Protein AF-A0A392TBB9-F1 (afdb_monomer_lite)

Radius of gyration: 25.71 Å; chains: 1; bounding box: 45×44×64 Å

Structure (mmCIF, N/CA/C/O backbone):
data_AF-A0A392TBB9-F1
#
_entry.id   AF-A0A392TBB9-F1
#
loop_
_atom_site.group_PDB
_atom_site.id
_atom_site.type_symbol
_atom_site.label_atom_id
_atom_site.label_alt_id
_atom_site.label_comp_id
_atom_site.label_asym_id
_atom_site.label_entity_id
_atom_site.label_seq_id
_atom_site.pdbx_PDB_ins_code
_atom_site.Cartn_x
_atom_site.Cartn_y
_atom_site.Cartn_z
_atom_site.occupancy
_atom_site.B_iso_or_equiv
_atom_site.auth_seq_id
_atom_site.auth_comp_id
_atom_site.auth_asym_id
_atom_site.auth_atom_id
_atom_site.pdbx_PDB_model_num
ATOM 1 N N . GLN A 1 1 ? 25.523 10.012 -50.476 1.00 61.84 1 GLN A N 1
ATOM 2 C CA . GLN A 1 1 ? 25.139 8.592 -50.329 1.00 61.84 1 GLN A CA 1
ATOM 3 C C . GLN A 1 1 ? 26.038 7.870 -49.322 1.00 61.84 1 GLN A C 1
ATOM 5 O O . GLN A 1 1 ? 25.509 7.222 -48.433 1.00 61.84 1 GLN A O 1
ATOM 10 N N . GLU A 1 2 ? 27.364 8.052 -49.365 1.00 74.00 2 GLU A N 1
ATOM 11 C CA . GLU A 1 2 ? 28.301 7.428 -48.402 1.00 74.00 2 GLU A CA 1
ATOM 12 C C . GLU A 1 2 ? 28.077 7.795 -46.925 1.00 74.00 2 GLU A C 1
ATOM 14 O O . GLU A 1 2 ? 28.143 6.914 -46.076 1.00 74.00 2 GLU A O 1
ATOM 19 N N . GLN A 1 3 ? 27.737 9.051 -46.603 1.00 76.94 3 GLN A N 1
ATOM 20 C CA . GLN A 1 3 ? 27.428 9.442 -45.214 1.00 76.94 3 GLN A CA 1
ATOM 21 C C . GLN A 1 3 ? 26.212 8.699 -44.639 1.00 76.94 3 GLN A C 1
ATOM 23 O O . GLN A 1 3 ? 26.203 8.355 -43.462 1.00 76.94 3 GLN A O 1
ATOM 28 N N . GLN A 1 4 ? 25.204 8.415 -45.468 1.00 78.12 4 GLN A N 1
ATOM 29 C CA . GLN A 1 4 ? 24.016 7.674 -45.043 1.00 78.12 4 GLN A CA 1
ATOM 30 C C . GLN A 1 4 ? 24.356 6.204 -44.787 1.00 78.12 4 GLN A C 1
ATOM 32 O O . GLN A 1 4 ? 24.010 5.677 -43.736 1.00 78.12 4 GLN A O 1
ATOM 37 N N . ALA A 1 5 ? 25.147 5.590 -45.673 1.00 86.56 5 ALA A N 1
ATOM 38 C CA . ALA A 1 5 ? 25.643 4.232 -45.470 1.00 86.56 5 ALA A CA 1
ATOM 39 C C . ALA A 1 5 ? 26.517 4.120 -44.205 1.00 86.56 5 ALA A C 1
ATOM 41 O O . ALA A 1 5 ? 26.454 3.126 -43.484 1.00 86.56 5 ALA A O 1
ATOM 42 N N . GLN A 1 6 ? 27.316 5.147 -43.896 1.00 85.25 6 GLN A N 1
ATOM 43 C CA . GLN A 1 6 ? 28.105 5.188 -42.665 1.00 85.25 6 GLN A CA 1
ATOM 44 C C . GLN A 1 6 ? 27.219 5.321 -41.416 1.00 85.25 6 GLN A C 1
ATOM 46 O O . GLN A 1 6 ? 27.476 4.646 -40.420 1.00 85.25 6 GLN A O 1
ATOM 51 N N . ALA A 1 7 ? 26.162 6.135 -41.480 1.00 88.19 7 ALA A N 1
ATOM 52 C CA . ALA A 1 7 ? 25.194 6.278 -40.396 1.00 88.19 7 ALA A CA 1
ATOM 53 C C . ALA A 1 7 ? 24.415 4.976 -40.140 1.00 88.19 7 ALA A C 1
ATOM 55 O O . ALA A 1 7 ? 24.225 4.598 -38.985 1.00 88.19 7 ALA A O 1
ATOM 56 N N . GLU A 1 8 ? 24.025 4.254 -41.194 1.00 89.56 8 GLU A N 1
ATOM 57 C CA . GLU A 1 8 ? 23.353 2.954 -41.079 1.00 89.56 8 GLU A CA 1
ATOM 58 C C . GLU A 1 8 ? 24.260 1.893 -40.449 1.00 89.56 8 GLU A C 1
ATOM 60 O O . GLU A 1 8 ? 23.814 1.157 -39.568 1.00 89.56 8 GLU A O 1
ATOM 65 N N . ARG A 1 9 ? 25.550 1.852 -40.821 1.00 91.44 9 ARG A N 1
ATOM 66 C CA . ARG A 1 9 ? 26.520 0.953 -40.172 1.00 91.44 9 ARG A CA 1
ATOM 67 C C . ARG A 1 9 ? 26.672 1.259 -38.688 1.00 91.44 9 ARG A C 1
ATOM 69 O O . ARG A 1 9 ? 26.545 0.351 -37.874 1.00 91.44 9 ARG A O 1
ATOM 76 N N . HIS A 1 10 ? 26.843 2.533 -38.342 1.00 92.62 10 HIS A N 1
ATOM 77 C CA . HIS A 1 10 ? 26.980 2.948 -36.949 1.00 92.62 10 HIS A CA 1
ATOM 78 C C . HIS A 1 10 ? 25.715 2.649 -36.127 1.00 92.62 10 HIS A C 1
ATOM 80 O O . HIS A 1 10 ? 25.795 2.222 -34.976 1.00 92.62 10 HIS A O 1
ATOM 86 N N . HIS A 1 11 ? 24.532 2.821 -36.723 1.00 92.56 11 HIS A N 1
ATOM 87 C CA . HIS A 1 11 ? 23.269 2.442 -36.095 1.00 92.56 11 HIS A CA 1
ATOM 88 C C . HIS A 1 11 ? 23.199 0.933 -35.817 1.00 92.56 11 HIS A C 1
ATOM 90 O O . HIS A 1 11 ? 22.802 0.523 -34.725 1.00 92.56 11 HIS A O 1
ATOM 96 N N . TRP A 1 12 ? 23.621 0.106 -36.777 1.00 93.12 12 TRP A N 1
ATOM 97 C CA . TRP A 1 12 ? 23.641 -1.348 -36.619 1.00 93.12 12 TRP A CA 1
ATOM 98 C C . TRP A 1 12 ? 24.638 -1.821 -35.569 1.00 93.12 12 TRP A C 1
ATOM 100 O O . TRP A 1 12 ? 24.306 -2.689 -34.761 1.00 93.12 12 TRP A O 1
ATOM 110 N N . GLU A 1 13 ? 25.813 -1.198 -35.510 1.00 93.00 13 GLU A N 1
ATOM 111 C CA . GLU A 1 13 ? 26.794 -1.450 -34.454 1.00 93.00 13 GLU A CA 1
ATOM 112 C C . GLU A 1 13 ? 26.230 -1.091 -33.073 1.00 93.00 13 GLU A C 1
ATOM 114 O O . GLU A 1 13 ? 26.312 -1.891 -32.140 1.00 93.00 13 GLU A O 1
ATOM 119 N N . MET A 1 14 ? 25.563 0.060 -32.943 1.00 90.06 14 MET A N 1
ATOM 120 C CA . MET A 1 14 ? 24.944 0.478 -31.681 1.00 90.06 14 MET A CA 1
ATOM 121 C C . MET A 1 14 ? 23.826 -0.480 -31.233 1.00 90.06 14 MET A C 1
ATOM 123 O O . MET A 1 14 ? 23.755 -0.844 -30.057 1.00 90.06 14 MET A O 1
ATOM 127 N N . MET A 1 15 ? 22.991 -0.953 -32.165 1.00 90.06 15 MET A N 1
ATOM 128 C CA . MET A 1 15 ? 21.967 -1.977 -31.906 1.00 90.06 15 MET A CA 1
ATOM 129 C C . MET A 1 15 ? 22.582 -3.307 -31.443 1.00 90.06 15 MET A C 1
ATOM 131 O O . MET A 1 15 ? 22.043 -3.959 -30.544 1.00 90.06 15 MET A O 1
ATOM 135 N N . GLN A 1 16 ? 23.722 -3.704 -32.015 1.00 91.44 16 GLN A N 1
ATOM 136 C CA . GLN A 1 16 ? 24.448 -4.909 -31.611 1.00 91.44 16 GLN A CA 1
ATOM 137 C C . GLN A 1 16 ? 25.007 -4.800 -30.191 1.00 91.44 16 GLN A C 1
ATOM 139 O O . GLN A 1 16 ? 24.825 -5.719 -29.391 1.00 91.44 16 GLN A O 1
ATOM 144 N N . 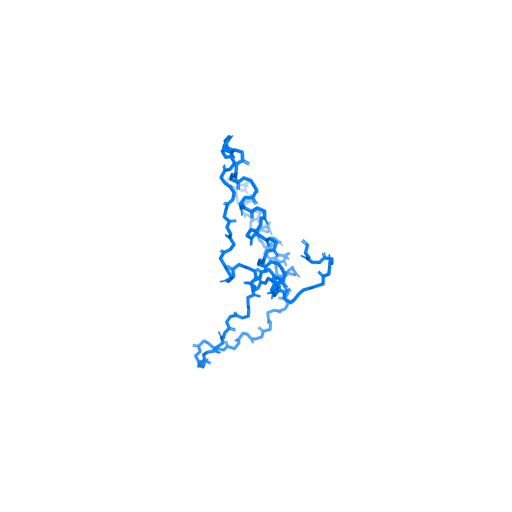VAL A 1 17 ? 25.640 -3.672 -29.858 1.00 89.00 17 VAL A N 1
ATOM 145 C CA . VAL A 1 17 ? 26.197 -3.425 -28.519 1.00 89.00 17 VAL A CA 1
ATOM 146 C C . VAL A 1 17 ? 25.092 -3.446 -27.462 1.00 89.00 17 VAL A C 1
ATOM 148 O O . VAL A 1 17 ? 25.236 -4.113 -26.436 1.00 89.00 17 VAL A O 1
ATOM 151 N N . LEU A 1 18 ? 23.950 -2.807 -27.742 1.00 85.94 18 LEU A N 1
ATOM 152 C CA . LEU A 1 18 ? 22.794 -2.819 -26.844 1.00 85.94 18 LEU A CA 1
ATOM 153 C C . LEU A 1 18 ? 22.236 -4.239 -26.640 1.00 85.94 18 LEU A C 1
ATOM 155 O O . LEU A 1 18 ? 21.877 -4.619 -25.524 1.00 85.94 18 LEU A O 1
ATOM 159 N N . GLN A 1 19 ? 22.197 -5.053 -27.699 1.00 83.44 19 GLN A N 1
ATOM 160 C CA . GLN A 1 19 ? 21.780 -6.454 -27.604 1.00 83.44 19 GLN A CA 1
ATOM 161 C C . GLN A 1 19 ? 22.767 -7.291 -26.775 1.00 83.44 19 GLN A C 1
ATOM 163 O O . GLN A 1 19 ? 22.343 -8.140 -25.988 1.00 83.44 19 GLN A O 1
ATOM 168 N N . GLN A 1 20 ? 24.072 -7.052 -26.928 1.00 83.56 20 GLN A N 1
ATOM 169 C CA . GLN A 1 20 ? 25.116 -7.756 -26.187 1.00 83.56 20 GLN A CA 1
ATOM 170 C C . GLN A 1 20 ? 25.058 -7.426 -24.690 1.00 83.56 20 GLN A C 1
ATOM 172 O O . GLN A 1 20 ? 25.133 -8.338 -23.867 1.00 83.56 20 GLN A O 1
ATOM 177 N N . GLN A 1 21 ? 24.845 -6.151 -24.345 1.00 79.31 21 GLN A N 1
ATOM 178 C CA . GLN A 1 21 ? 24.673 -5.699 -22.963 1.00 79.31 21 GLN A CA 1
ATOM 179 C C . GLN A 1 21 ? 23.421 -6.315 -22.328 1.00 79.31 21 GLN A C 1
ATOM 181 O O . GLN A 1 21 ? 23.516 -6.937 -21.273 1.00 79.31 21 GLN A O 1
ATOM 186 N N . LYS A 1 22 ? 22.282 -6.298 -23.035 1.00 71.44 22 LYS A N 1
ATOM 187 C CA . LYS A 1 22 ? 21.053 -6.961 -22.572 1.00 71.44 22 LYS A CA 1
ATOM 188 C C . LYS A 1 22 ? 21.231 -8.475 -22.393 1.00 71.44 22 LYS A C 1
ATOM 190 O O . LYS A 1 22 ? 20.628 -9.044 -21.494 1.00 71.44 22 LYS A O 1
ATOM 195 N N . ARG A 1 23 ? 22.055 -9.141 -23.212 1.00 66.06 23 ARG A N 1
ATOM 196 C CA . ARG A 1 23 ? 22.372 -10.572 -23.042 1.00 66.06 23 ARG A CA 1
ATOM 197 C C . ARG A 1 23 ? 23.241 -10.835 -21.809 1.00 66.06 23 ARG A C 1
ATOM 199 O O . ARG A 1 23 ? 23.067 -11.871 -21.184 1.00 66.06 23 ARG A O 1
ATOM 206 N N . ALA A 1 24 ? 24.161 -9.930 -21.478 1.00 66.44 24 ALA A N 1
ATOM 207 C CA . ALA A 1 24 ? 25.002 -10.047 -20.288 1.00 66.44 24 ALA A CA 1
ATOM 208 C C . ALA A 1 24 ? 24.231 -9.742 -18.989 1.00 66.44 24 ALA A C 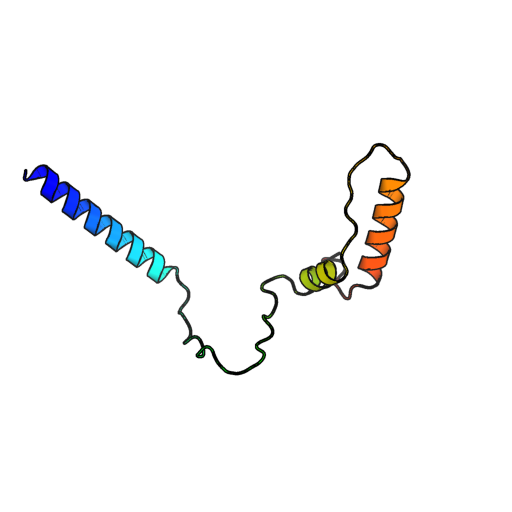1
ATOM 210 O O . ALA A 1 24 ? 24.508 -10.354 -17.964 1.00 66.44 24 ALA A O 1
ATOM 211 N N . GLU A 1 25 ? 23.246 -8.837 -19.041 1.00 56.56 25 GLU A N 1
ATOM 212 C CA . GLU A 1 25 ? 22.333 -8.540 -17.925 1.00 56.56 25 GLU A CA 1
ATOM 213 C C . GLU A 1 25 ? 21.160 -9.523 -17.807 1.00 56.56 25 GLU A C 1
ATOM 215 O O . GLU A 1 25 ? 20.470 -9.544 -16.787 1.00 56.56 25 GLU A O 1
ATOM 220 N N . GLN A 1 26 ? 20.910 -10.354 -18.824 1.00 54.47 26 GLN A N 1
ATOM 221 C CA . GLN A 1 26 ? 19.969 -11.455 -18.682 1.00 54.47 26 GLN A CA 1
ATOM 222 C C . GLN A 1 26 ? 20.600 -12.520 -17.777 1.00 54.47 26 GLN A C 1
ATOM 224 O O . GLN A 1 26 ? 21.640 -13.077 -18.139 1.00 54.47 26 GLN A O 1
ATOM 229 N N . PRO A 1 27 ? 19.995 -12.837 -16.613 1.00 62.34 27 PRO A N 1
ATOM 230 C CA . PRO A 1 27 ? 20.451 -13.969 -15.821 1.00 62.34 27 PRO A CA 1
ATOM 231 C C . PRO A 1 27 ? 20.428 -15.213 -16.716 1.00 62.34 27 PRO A C 1
ATOM 233 O O . PRO A 1 27 ? 19.570 -15.287 -17.606 1.00 62.34 27 PRO A O 1
ATOM 236 N N . PRO A 1 28 ? 21.353 -16.173 -16.525 1.00 63.22 28 PRO A N 1
ATOM 237 C CA . PRO A 1 28 ? 21.396 -17.378 -17.338 1.00 63.22 28 PRO A CA 1
ATOM 238 C C . PRO A 1 28 ? 19.989 -17.965 -17.391 1.00 63.22 28 PRO A C 1
ATOM 240 O O . PRO A 1 28 ? 19.420 -18.323 -16.357 1.00 63.22 28 PRO A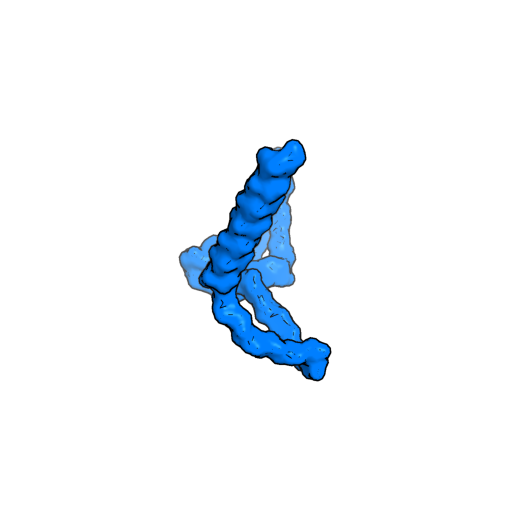 O 1
ATOM 243 N N . ILE A 1 29 ? 19.405 -17.984 -18.593 1.00 56.59 29 ILE A N 1
ATOM 244 C CA . ILE A 1 29 ? 18.127 -18.637 -18.835 1.00 56.59 29 ILE A CA 1
ATOM 245 C C . ILE A 1 29 ? 18.401 -20.109 -18.557 1.00 56.59 29 ILE A C 1
ATOM 247 O O . ILE A 1 29 ? 18.947 -20.827 -19.394 1.00 56.59 29 ILE A O 1
ATOM 251 N N . GLN A 1 30 ? 18.090 -20.539 -17.335 1.00 63.56 30 GLN A N 1
ATOM 252 C CA . GLN A 1 30 ? 17.969 -21.950 -17.023 1.00 63.56 30 GLN A CA 1
ATOM 253 C C . GLN A 1 30 ? 17.012 -22.546 -18.060 1.00 63.56 30 GLN A C 1
ATOM 255 O O . GLN A 1 30 ? 16.042 -21.867 -18.412 1.00 63.56 30 GLN A O 1
ATOM 260 N N . PRO A 1 31 ? 17.269 -23.756 -18.589 1.00 51.84 31 PRO A N 1
ATOM 261 C CA . PRO A 1 31 ? 16.383 -24.378 -19.561 1.00 51.84 31 PRO A CA 1
ATOM 262 C C . PRO A 1 31 ? 14.967 -24.382 -18.989 1.00 51.84 31 PRO A C 1
ATOM 264 O O . PRO A 1 31 ? 14.674 -25.090 -18.028 1.00 51.84 31 PRO A O 1
ATOM 267 N N . GLN A 1 32 ? 14.117 -23.516 -19.537 1.00 53.16 32 GLN A N 1
ATOM 268 C CA . GLN A 1 32 ? 12.740 -23.389 -19.103 1.00 53.16 32 GLN A CA 1
ATOM 269 C C . GLN A 1 32 ? 12.063 -24.728 -19.428 1.00 53.16 32 GLN A C 1
ATOM 271 O O . GLN A 1 32 ? 12.085 -25.131 -20.597 1.00 53.16 32 GLN A O 1
ATOM 276 N N . PRO A 1 33 ? 11.515 -25.455 -18.438 1.00 47.31 33 PRO A N 1
ATOM 277 C CA . PRO A 1 33 ? 10.828 -26.701 -18.719 1.00 47.31 33 PRO A CA 1
ATOM 278 C C . PRO A 1 33 ? 9.666 -26.431 -19.679 1.00 47.31 33 PRO A C 1
ATOM 280 O O . PRO A 1 33 ? 8.976 -25.413 -19.586 1.00 47.31 33 PRO A O 1
ATOM 283 N N . GLN A 1 34 ? 9.517 -27.327 -20.653 1.00 48.25 34 GLN A N 1
ATOM 284 C CA . GLN A 1 34 ? 8.545 -27.238 -21.738 1.00 48.25 34 GLN A CA 1
ATOM 285 C C . GLN A 1 34 ? 7.118 -26.982 -21.218 1.00 48.25 34 GLN A C 1
ATOM 287 O O . GLN A 1 34 ? 6.740 -27.502 -20.165 1.00 48.25 34 GLN A O 1
ATOM 292 N N . PRO A 1 35 ? 6.288 -26.233 -21.964 1.00 56.81 35 PRO A N 1
ATOM 293 C CA . PRO A 1 35 ? 4.939 -25.905 -21.541 1.00 56.81 35 PRO A CA 1
ATOM 294 C C . PRO A 1 35 ? 4.020 -27.090 -21.830 1.00 56.81 35 PRO A C 1
ATOM 296 O O . PRO A 1 35 ? 3.370 -27.087 -22.864 1.00 56.81 35 PRO A O 1
ATOM 299 N N . ASN A 1 36 ? 4.013 -28.118 -20.975 1.00 57.88 36 ASN A N 1
ATOM 300 C CA . ASN A 1 36 ? 2.869 -29.019 -20.769 1.00 57.88 36 ASN A CA 1
ATOM 301 C C . ASN A 1 36 ? 3.222 -30.147 -19.783 1.00 57.88 36 ASN A C 1
ATOM 303 O O . ASN A 1 36 ? 3.474 -31.253 -20.241 1.00 57.88 36 ASN A O 1
ATOM 307 N N . GLN A 1 37 ? 3.214 -29.901 -18.468 1.00 43.94 37 GLN A N 1
ATOM 308 C CA . GLN A 1 37 ? 2.777 -30.882 -17.456 1.00 43.94 37 GLN A CA 1
ATOM 309 C C . GLN A 1 37 ? 2.167 -30.115 -16.272 1.00 43.94 37 GLN A C 1
ATOM 311 O O . GLN A 1 37 ? 2.631 -29.034 -15.916 1.00 43.94 37 GLN A O 1
ATOM 316 N N . GLY A 1 38 ? 1.043 -30.624 -15.768 1.00 41.91 38 GLY A N 1
ATOM 317 C CA . GLY A 1 38 ? 0.026 -29.881 -15.028 1.00 41.91 38 GLY A CA 1
ATOM 318 C C . GLY A 1 38 ? 0.486 -29.186 -13.746 1.00 41.91 38 GLY A C 1
ATOM 319 O O . GLY A 1 38 ? 1.370 -29.652 -13.037 1.00 41.91 38 GLY A O 1
ATOM 320 N N . ALA A 1 39 ? -0.203 -28.084 -13.443 1.00 44.66 39 ALA A N 1
ATOM 321 C CA . ALA A 1 39 ? -0.219 -27.428 -12.140 1.00 44.66 39 ALA A CA 1
ATOM 322 C C . ALA A 1 39 ? 1.156 -27.014 -11.580 1.00 44.66 39 ALA A C 1
ATOM 324 O O . ALA A 1 39 ? 1.447 -27.239 -10.408 1.00 44.66 39 ALA A O 1
ATOM 325 N N . GLN A 1 40 ? 1.978 -26.302 -12.360 1.00 44.31 40 GLN A N 1
ATOM 326 C CA . GLN A 1 40 ? 2.856 -25.325 -11.712 1.00 44.31 40 GLN A CA 1
ATOM 327 C C . GLN A 1 40 ? 1.970 -24.198 -11.189 1.00 44.31 40 GLN A C 1
ATOM 329 O O . GLN A 1 40 ? 1.639 -23.258 -11.913 1.00 44.31 40 GLN A O 1
ATOM 334 N N . SER A 1 41 ? 1.556 -24.326 -9.926 1.00 50.25 41 SER A N 1
ATOM 335 C CA . SER A 1 41 ? 1.146 -23.177 -9.129 1.00 50.25 41 SER A CA 1
ATOM 336 C C . SER A 1 41 ? 2.234 -22.132 -9.317 1.00 50.25 41 SER A C 1
ATOM 338 O O . SER A 1 41 ? 3.389 -22.363 -8.957 1.00 50.25 41 SER A O 1
ATOM 340 N N . GLN A 1 42 ? 1.877 -21.040 -9.985 1.00 51.78 42 GLN A N 1
ATOM 341 C CA . GLN A 1 42 ? 2.719 -19.867 -10.112 1.00 51.78 42 GLN A CA 1
ATOM 342 C C . GLN A 1 42 ? 3.049 -19.459 -8.680 1.00 51.78 42 GLN A C 1
ATOM 344 O O . GLN A 1 42 ? 2.192 -18.901 -8.001 1.00 51.78 42 GLN A O 1
ATOM 349 N N . VAL A 1 43 ? 4.233 -19.820 -8.176 1.00 50.53 43 VAL A N 1
ATOM 350 C CA . VAL A 1 43 ? 4.710 -19.285 -6.900 1.00 50.53 43 VAL A CA 1
ATOM 351 C C . VAL A 1 43 ? 4.620 -17.771 -7.057 1.00 50.53 43 VAL A C 1
ATOM 353 O O . VAL A 1 43 ? 5.227 -17.252 -8.003 1.00 50.53 43 VAL A O 1
ATOM 356 N N . PRO A 1 44 ? 3.803 -17.076 -6.245 1.00 55.53 44 PRO A N 1
ATOM 357 C CA . PRO A 1 44 ? 3.627 -15.645 -6.391 1.00 55.53 44 PRO A CA 1
ATOM 358 C C . PRO A 1 44 ? 5.008 -14.999 -6.367 1.00 55.53 44 PRO A C 1
ATOM 360 O O . PRO A 1 44 ? 5.772 -15.164 -5.418 1.00 55.53 44 PRO A O 1
ATOM 363 N N . ARG A 1 45 ? 5.380 -14.335 -7.462 1.00 63.88 45 ARG A N 1
ATOM 364 C CA . ARG A 1 45 ? 6.653 -13.624 -7.559 1.00 63.88 45 ARG A CA 1
ATOM 365 C C . ARG A 1 45 ? 6.503 -12.351 -6.720 1.00 63.88 45 ARG A C 1
ATOM 367 O O . ARG A 1 45 ? 6.131 -11.311 -7.248 1.00 63.88 45 ARG A O 1
ATOM 374 N N . GLY A 1 46 ? 6.699 -12.468 -5.409 1.00 70.00 46 GLY A N 1
ATOM 375 C CA . GLY A 1 46 ? 6.446 -11.422 -4.417 1.00 70.00 46 GLY A CA 1
ATOM 376 C C . GLY A 1 46 ? 6.773 -11.899 -3.001 1.00 70.00 46 GLY A C 1
ATOM 377 O O . GLY A 1 46 ? 7.099 -13.068 -2.802 1.00 70.00 46 GLY A O 1
ATOM 378 N N . ASN A 1 47 ? 6.722 -10.994 -2.019 1.00 83.44 47 ASN A N 1
ATOM 379 C CA . ASN A 1 47 ? 6.839 -11.381 -0.612 1.00 83.44 47 ASN A CA 1
ATOM 380 C C . ASN A 1 47 ? 5.661 -12.326 -0.269 1.00 83.44 47 ASN A C 1
ATOM 382 O O . ASN A 1 47 ? 4.515 -11.910 -0.457 1.00 83.44 47 ASN A O 1
ATOM 386 N N . PRO A 1 48 ? 5.906 -13.566 0.207 1.00 86.25 48 PRO A N 1
ATOM 387 C CA . PRO A 1 48 ? 4.840 -14.524 0.506 1.00 86.25 48 PRO A CA 1
ATOM 388 C C . PRO A 1 48 ? 3.822 -13.981 1.518 1.00 86.25 48 PRO A C 1
ATOM 390 O O . PRO A 1 48 ? 2.628 -14.202 1.337 1.00 86.25 48 PRO A O 1
ATOM 393 N N . VAL A 1 49 ? 4.272 -13.198 2.504 1.00 87.75 49 VAL A N 1
ATOM 394 C CA . VAL A 1 49 ? 3.416 -12.534 3.497 1.00 87.75 49 VAL A CA 1
ATOM 395 C C . VAL A 1 49 ? 2.494 -11.520 2.824 1.00 87.75 49 VAL A C 1
ATOM 397 O O . VAL A 1 49 ? 1.292 -11.514 3.064 1.00 87.75 49 VAL A O 1
ATOM 400 N N . PHE A 1 50 ? 3.031 -10.700 1.918 1.00 86.38 50 PHE A N 1
ATOM 401 C CA . PHE A 1 50 ? 2.235 -9.712 1.185 1.00 86.38 50 PHE A CA 1
ATOM 402 C C . PHE A 1 50 ? 1.215 -10.376 0.252 1.00 86.38 50 PHE A C 1
ATOM 404 O O . PHE A 1 50 ? 0.089 -9.905 0.114 1.00 86.38 50 PHE A O 1
ATOM 411 N N . CYS A 1 51 ? 1.588 -11.486 -0.386 1.00 89.50 51 CYS A N 1
ATOM 412 C CA . CYS A 1 51 ? 0.663 -12.237 -1.225 1.00 89.50 51 CYS A CA 1
ATOM 413 C C . CYS A 1 51 ? -0.492 -12.833 -0.414 1.00 89.50 51 CYS A C 1
ATOM 415 O O . CYS A 1 51 ? -1.626 -12.802 -0.892 1.00 89.50 51 CYS A O 1
ATOM 417 N N . GLU A 1 52 ? -0.223 -13.342 0.790 1.00 90.62 52 GLU A N 1
ATOM 418 C CA . GLU A 1 52 ? -1.269 -13.841 1.684 1.00 90.62 52 GLU A CA 1
ATOM 419 C C . GLU A 1 52 ? -2.150 -12.701 2.207 1.00 90.62 52 GLU A C 1
ATOM 421 O O . GLU A 1 52 ? -3.369 -12.778 2.089 1.00 90.62 52 GLU A O 1
ATOM 426 N N . PHE A 1 53 ? -1.553 -11.581 2.621 1.00 90.94 53 PHE A N 1
ATOM 427 C CA . PHE A 1 53 ? -2.288 -10.367 2.979 1.00 90.94 53 PHE A CA 1
ATOM 428 C C . PHE A 1 53 ? -3.245 -9.922 1.860 1.00 90.94 53 PHE A C 1
ATOM 430 O O . PHE A 1 53 ? -4.430 -9.711 2.101 1.00 90.94 53 PHE A O 1
ATOM 437 N N . CYS A 1 54 ? -2.783 -9.859 0.604 1.00 90.12 54 CYS A N 1
ATOM 438 C CA . CYS A 1 54 ? -3.650 -9.526 -0.529 1.00 90.12 54 CYS A CA 1
ATOM 439 C C . CYS A 1 54 ? -4.742 -10.576 -0.789 1.00 90.12 54 CYS A C 1
ATOM 441 O O . CYS A 1 54 ? -5.830 -10.210 -1.232 1.00 90.12 54 CYS A O 1
ATOM 443 N N . ARG A 1 55 ? -4.488 -11.866 -0.520 1.00 91.25 55 ARG A N 1
ATOM 444 C CA . ARG A 1 55 ? -5.505 -12.932 -0.634 1.00 91.25 55 ARG A CA 1
ATOM 445 C C . ARG A 1 55 ? -6.624 -12.769 0.389 1.00 91.25 55 ARG A C 1
ATOM 447 O O . ARG A 1 55 ? -7.755 -13.148 0.089 1.00 91.25 55 ARG A O 1
ATOM 454 N N . MET A 1 56 ? -6.339 -12.163 1.538 1.00 91.69 56 MET A N 1
ATOM 455 C CA . MET A 1 56 ? -7.348 -11.829 2.542 1.00 91.69 56 MET A CA 1
ATOM 456 C C . MET A 1 56 ? -8.225 -10.622 2.142 1.00 91.69 56 MET A C 1
ATOM 458 O O . MET A 1 56 ? -9.170 -10.311 2.856 1.00 91.69 56 MET A O 1
ATOM 462 N N . ASN A 1 57 ? -7.982 -9.991 0.980 1.00 92.56 57 ASN A N 1
ATOM 463 C CA . ASN A 1 57 ? -8.730 -8.838 0.453 1.00 92.56 57 ASN A CA 1
ATOM 464 C C . ASN A 1 57 ? -8.820 -7.675 1.459 1.00 92.56 57 ASN A C 1
ATOM 466 O O . ASN A 1 57 ? -9.901 -7.396 1.984 1.00 92.56 57 ASN A O 1
ATOM 470 N N . PRO A 1 58 ? -7.700 -6.986 1.732 1.00 93.38 58 PRO A N 1
ATOM 471 C CA . PRO A 1 58 ? -7.661 -5.943 2.745 1.00 93.38 58 PRO A CA 1
ATOM 472 C C . PRO A 1 58 ? -8.595 -4.780 2.401 1.00 93.38 58 PRO A C 1
ATOM 474 O O . PRO A 1 58 ? -8.769 -4.458 1.218 1.00 93.38 58 PRO A O 1
ATOM 477 N N . PRO A 1 59 ? -9.195 -4.126 3.412 1.00 94.31 59 PRO A N 1
ATOM 478 C CA . 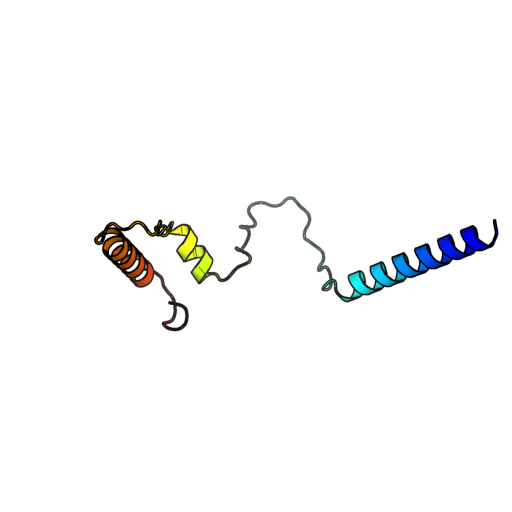PRO A 1 59 ? -10.064 -2.986 3.184 1.00 94.31 59 PRO A CA 1
ATOM 479 C C . PRO A 1 59 ? -9.277 -1.828 2.560 1.00 94.31 59 PRO A C 1
ATOM 481 O O . PRO A 1 59 ? -8.131 -1.546 2.918 1.00 94.31 59 PRO A O 1
ATOM 484 N N . THR 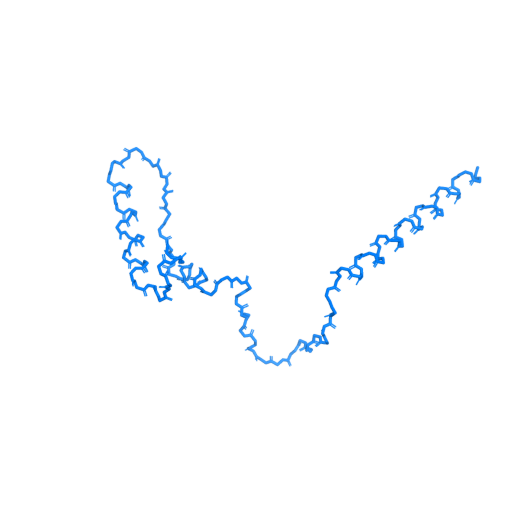A 1 60 ? -9.914 -1.110 1.642 1.00 93.06 60 THR A N 1
ATOM 485 C CA . THR A 1 60 ? -9.389 0.148 1.104 1.00 93.06 60 THR A CA 1
ATOM 486 C C . THR A 1 60 ? -9.789 1.306 2.008 1.00 93.06 60 THR A C 1
ATOM 488 O O . THR A 1 60 ? -10.908 1.330 2.514 1.00 93.06 60 THR A O 1
ATOM 491 N N . PHE A 1 61 ? -8.894 2.274 2.181 1.00 93.50 61 PHE A N 1
ATOM 492 C CA . PHE A 1 61 ? -9.217 3.549 2.813 1.00 93.50 61 PHE A CA 1
ATOM 493 C C . PHE A 1 61 ? -9.520 4.566 1.715 1.00 93.50 61 PHE A C 1
ATOM 495 O O . PHE A 1 61 ? -8.649 4.834 0.884 1.00 93.50 61 PHE A O 1
ATOM 502 N N . GLU A 1 62 ? -10.743 5.094 1.671 1.00 91.81 62 GLU A N 1
ATOM 503 C CA . GLU A 1 62 ? -11.128 6.079 0.655 1.00 91.81 62 GLU A CA 1
ATOM 504 C C . GLU A 1 62 ? -10.743 7.501 1.076 1.00 91.81 62 GLU A C 1
ATOM 506 O O . GLU A 1 62 ? -10.563 8.370 0.220 1.00 91.81 62 GLU A O 1
ATOM 511 N N . GLY A 1 63 ? -10.549 7.723 2.380 1.00 90.12 63 GLY A N 1
ATOM 512 C CA . GLY A 1 63 ? -10.053 8.984 2.917 1.00 90.12 63 GLY A CA 1
ATOM 513 C C . GLY A 1 63 ? -11.119 10.070 2.954 1.00 90.12 63 GLY A C 1
ATOM 514 O O . GLY A 1 63 ? -10.805 11.241 2.721 1.00 90.12 63 GLY A O 1
ATOM 515 N N . GLN A 1 64 ? -12.375 9.701 3.219 1.00 87.94 64 GLN A N 1
ATOM 516 C CA . GLN A 1 64 ? -13.447 10.675 3.373 1.00 87.94 64 GLN A CA 1
ATOM 517 C C . GLN A 1 64 ? -13.346 11.389 4.725 1.00 87.94 64 GLN A C 1
ATOM 519 O O . GLN A 1 64 ? -12.593 11.025 5.626 1.00 87.94 64 GLN A O 1
ATOM 524 N N . TYR A 1 65 ? -14.129 12.458 4.864 1.00 85.12 65 TYR A N 1
ATOM 525 C CA . TYR A 1 65 ? -14.184 13.256 6.091 1.00 85.12 65 TYR A CA 1
ATOM 526 C C . TYR A 1 65 ? -14.989 12.582 7.220 1.00 85.12 65 TYR A C 1
ATOM 528 O O . TYR A 1 65 ? -15.078 13.127 8.319 1.00 85.12 65 TYR A O 1
ATOM 536 N N . GLU A 1 66 ? -15.590 11.415 6.965 1.00 85.50 66 GLU A N 1
ATOM 537 C CA . GLU A 1 66 ? -16.329 10.651 7.972 1.00 85.50 66 GLU A CA 1
ATOM 538 C C . GLU A 1 66 ? -15.366 10.197 9.084 1.00 85.50 66 GLU A C 1
ATOM 540 O O . GLU A 1 66 ? -14.460 9.397 8.841 1.00 85.50 66 GLU A O 1
ATOM 545 N N . PRO A 1 67 ? -15.540 10.672 10.327 1.00 79.38 67 PRO A N 1
ATOM 546 C CA . PRO A 1 67 ? -14.584 10.412 11.401 1.00 79.38 67 PRO A CA 1
ATOM 547 C C . PRO A 1 67 ? -14.517 8.930 11.803 1.00 79.38 67 PRO A C 1
ATOM 549 O O . PRO A 1 67 ? -13.522 8.492 12.384 1.00 79.38 67 PRO A O 1
ATOM 552 N N . THR A 1 68 ? -15.559 8.148 11.507 1.00 89.88 68 THR A N 1
ATOM 553 C CA . THR A 1 68 ? -15.598 6.712 11.807 1.00 89.88 68 THR A CA 1
ATOM 554 C C . THR A 1 68 ? -14.885 5.868 10.759 1.00 89.88 68 THR A C 1
ATOM 556 O O . THR A 1 68 ? -14.332 4.840 11.131 1.00 89.88 68 THR A O 1
ATOM 559 N N . GLU A 1 69 ? -14.790 6.320 9.502 1.00 92.38 69 GLU A N 1
ATOM 560 C CA . GLU A 1 69 ? -14.201 5.538 8.404 1.00 92.38 69 GLU A CA 1
ATOM 561 C C . GLU A 1 69 ? -12.759 5.134 8.719 1.00 92.38 69 GLU A C 1
ATOM 563 O O . GLU A 1 69 ? -12.399 3.963 8.617 1.00 92.38 69 GLU A O 1
ATOM 568 N N . ALA A 1 70 ? -11.941 6.093 9.161 1.00 92.25 70 ALA A N 1
ATOM 569 C CA . ALA A 1 70 ? -10.549 5.828 9.508 1.00 92.25 70 ALA A CA 1
ATOM 570 C C . ALA A 1 70 ? -10.434 4.833 10.671 1.00 92.25 70 ALA A C 1
ATOM 572 O O . ALA A 1 70 ? -9.575 3.956 10.650 1.00 92.25 70 ALA A O 1
ATOM 573 N N . SER A 1 71 ? -11.321 4.943 11.664 1.00 92.75 71 SER A N 1
ATOM 574 C CA . SER A 1 71 ? -11.338 4.029 12.810 1.00 92.75 71 SER A CA 1
ATOM 575 C C . SER A 1 71 ? -11.732 2.618 12.372 1.00 92.75 71 SER A C 1
ATOM 577 O O . SER A 1 71 ? -11.045 1.658 12.697 1.00 92.75 71 SER A O 1
ATOM 579 N N . GLU A 1 72 ? -12.802 2.484 11.589 1.00 94.31 72 GLU A N 1
ATOM 580 C CA . GLU A 1 72 ? -13.279 1.201 11.067 1.00 94.31 72 GLU A CA 1
ATOM 581 C C . GLU A 1 72 ? -12.253 0.534 10.146 1.00 94.31 72 GLU A C 1
ATOM 583 O O . GLU A 1 72 ? -12.038 -0.675 10.237 1.00 94.31 72 GLU A O 1
ATOM 588 N N . TRP A 1 73 ? -11.590 1.313 9.289 1.00 95.06 73 TRP A N 1
ATOM 589 C CA . TRP A 1 73 ? -10.518 0.821 8.430 1.00 95.06 73 TRP A CA 1
ATOM 590 C C . TRP A 1 73 ? -9.326 0.312 9.247 1.00 95.06 73 TRP A C 1
ATOM 592 O O . TRP A 1 73 ? -8.850 -0.793 8.988 1.00 95.06 73 TRP A O 1
ATOM 602 N N . LEU A 1 74 ? -8.888 1.069 10.263 1.00 93.81 74 LEU A N 1
ATOM 603 C CA . LEU A 1 74 ? -7.804 0.659 11.160 1.00 93.81 74 LEU A CA 1
ATOM 604 C C . LEU A 1 74 ? -8.146 -0.628 11.912 1.00 93.81 74 LEU A C 1
ATOM 606 O O . LEU A 1 74 ? -7.343 -1.552 11.890 1.00 93.81 74 LEU A O 1
ATOM 610 N N . PHE A 1 75 ? -9.343 -0.723 12.502 1.00 94.81 75 PHE A N 1
ATOM 611 C CA . PHE A 1 75 ? -9.764 -1.929 13.220 1.00 94.81 75 PHE A CA 1
ATOM 612 C C . PHE A 1 75 ? -9.769 -3.164 12.319 1.00 94.81 75 PHE A C 1
ATOM 614 O O . PHE A 1 75 ? -9.311 -4.223 12.732 1.00 94.81 75 PHE A O 1
ATOM 621 N N . ARG A 1 76 ? -10.251 -3.040 11.076 1.00 94.19 76 ARG A N 1
ATOM 622 C CA . ARG A 1 76 ? -10.240 -4.167 10.134 1.00 94.19 76 ARG A CA 1
ATOM 623 C C . ARG A 1 76 ? -8.840 -4.527 9.649 1.00 94.19 76 ARG A C 1
ATOM 625 O O . ARG A 1 76 ? -8.573 -5.700 9.426 1.00 94.19 76 ARG A O 1
ATOM 632 N N . MET A 1 77 ? -7.957 -3.547 9.466 1.00 94.19 77 MET A N 1
ATOM 633 C CA . MET A 1 77 ? -6.560 -3.819 9.123 1.00 94.19 77 MET A CA 1
ATOM 634 C C . MET A 1 77 ? -5.816 -4.505 10.273 1.00 94.19 77 MET A C 1
ATOM 636 O O . MET A 1 77 ? -5.050 -5.430 10.020 1.00 94.19 77 MET A O 1
ATOM 640 N N . GLU A 1 78 ? -6.042 -4.073 11.515 1.00 93.38 78 GLU A N 1
ATOM 641 C CA . GLU A 1 78 ? -5.425 -4.658 12.710 1.00 93.38 78 GLU A CA 1
ATOM 642 C C . GLU A 1 78 ? -5.859 -6.116 12.899 1.00 93.38 78 GLU A C 1
ATOM 644 O O . GLU A 1 78 ? -4.995 -6.986 12.955 1.00 93.38 78 GLU A O 1
ATOM 649 N N . ASP A 1 79 ? -7.166 -6.385 12.846 1.00 93.88 79 ASP A N 1
ATOM 650 C CA . ASP A 1 79 ? -7.755 -7.732 12.924 1.00 93.88 79 ASP A CA 1
ATOM 651 C C . ASP A 1 79 ? -7.150 -8.688 11.877 1.00 93.88 79 ASP A C 1
ATOM 653 O O . ASP A 1 79 ? -6.663 -9.772 12.194 1.00 93.88 79 ASP A O 1
ATOM 657 N N . MET A 1 80 ? -7.049 -8.240 10.621 1.00 92.25 80 MET A N 1
ATOM 658 C CA . MET A 1 80 ? -6.433 -9.037 9.557 1.00 92.25 80 MET A CA 1
ATOM 659 C C . MET A 1 80 ? -4.935 -9.276 9.763 1.00 92.25 80 MET A C 1
ATOM 661 O O . MET A 1 80 ? -4.428 -10.347 9.427 1.00 92.25 80 MET A O 1
ATOM 665 N N . LEU A 1 81 ? -4.200 -8.276 10.258 1.00 91.56 81 LEU A N 1
ATOM 666 C CA . LEU A 1 81 ? -2.772 -8.421 10.526 1.00 91.56 81 LEU A CA 1
ATOM 667 C C . LEU A 1 81 ? -2.530 -9.324 11.735 1.00 91.56 81 LEU A C 1
ATOM 669 O O . LEU A 1 81 ? -1.519 -10.018 11.748 1.00 91.56 81 LEU A O 1
ATOM 673 N N . GLU A 1 82 ? -3.400 -9.332 12.748 1.00 91.62 82 GLU A N 1
ATOM 674 C CA . GLU A 1 82 ? -3.342 -10.271 13.877 1.00 91.62 82 GLU A CA 1
ATOM 675 C C . GLU A 1 82 ? -3.425 -11.731 13.419 1.00 91.62 82 GLU A C 1
ATOM 677 O O . GLU A 1 82 ? -2.613 -12.538 13.874 1.00 91.62 82 GLU A O 1
ATOM 682 N N . ASP A 1 83 ? -4.306 -12.028 12.463 1.00 89.31 83 ASP A N 1
ATOM 683 C CA . ASP A 1 83 ? -4.467 -13.362 11.870 1.00 89.31 83 ASP A CA 1
ATOM 684 C C . ASP A 1 83 ? -3.338 -13.755 10.896 1.00 89.31 83 ASP A C 1
ATOM 686 O O . ASP A 1 83 ? -3.157 -14.936 10.583 1.00 89.31 83 ASP A O 1
ATOM 690 N N . LEU A 1 84 ? -2.558 -12.786 10.407 1.00 91.44 84 LEU A N 1
ATOM 691 C CA . LEU A 1 84 ? -1.463 -13.027 9.473 1.00 91.44 84 LEU A CA 1
ATOM 692 C C . LEU A 1 84 ? -0.206 -13.534 10.199 1.00 91.44 84 LEU A C 1
ATOM 694 O O . LEU A 1 84 ? 0.369 -12.860 11.059 1.00 91.44 84 LEU A O 1
ATOM 698 N N . GLU A 1 85 ? 0.287 -14.704 9.792 1.00 86.56 85 GLU A N 1
ATOM 699 C CA . GLU A 1 85 ? 1.537 -15.275 10.304 1.00 86.56 85 GLU A CA 1
ATOM 700 C C . GLU A 1 85 ? 2.764 -14.553 9.713 1.00 86.56 85 GLU A C 1
ATOM 702 O O . GLU A 1 85 ? 3.362 -14.994 8.729 1.00 86.56 85 GLU A O 1
ATOM 707 N N . CYS A 1 86 ? 3.153 -13.426 10.315 1.00 85.19 86 CYS A N 1
ATOM 708 C CA . CYS A 1 86 ? 4.346 -12.666 9.939 1.00 85.19 86 CYS A CA 1
ATOM 709 C C . CYS A 1 86 ? 5.102 -12.090 11.145 1.00 85.19 86 CYS A C 1
ATOM 711 O O . CYS A 1 86 ? 4.608 -12.039 12.275 1.00 85.19 86 CYS A O 1
ATOM 713 N N . THR A 1 87 ? 6.352 -11.685 10.922 1.00 88.25 87 THR A N 1
ATOM 714 C CA . THR A 1 87 ? 7.182 -11.079 11.966 1.00 88.25 87 THR A CA 1
ATOM 715 C C . THR A 1 87 ? 6.726 -9.649 12.281 1.00 88.25 87 THR A C 1
ATOM 717 O O . THR A 1 87 ? 6.182 -8.967 11.414 1.00 88.25 87 THR A O 1
ATOM 720 N N . PRO A 1 88 ? 7.020 -9.116 13.483 1.00 85.94 88 PRO A N 1
ATOM 721 C CA . PRO A 1 88 ? 6.707 -7.722 13.811 1.00 85.94 88 PRO A CA 1
ATOM 722 C C . PRO A 1 88 ? 7.383 -6.681 12.909 1.00 85.94 88 PRO A C 1
ATOM 724 O O . PRO A 1 88 ? 6.969 -5.534 12.912 1.00 85.94 88 PRO A O 1
ATOM 727 N N . ALA A 1 89 ? 8.447 -7.051 12.187 1.00 86.75 89 ALA A N 1
ATOM 728 C CA . ALA A 1 89 ? 9.098 -6.171 11.216 1.00 86.75 89 ALA A CA 1
ATOM 729 C C . ALA A 1 89 ? 8.395 -6.170 9.845 1.00 86.75 89 ALA A C 1
ATOM 731 O O . ALA A 1 89 ? 8.692 -5.318 9.011 1.00 86.75 89 ALA A O 1
ATOM 732 N N . GLU A 1 90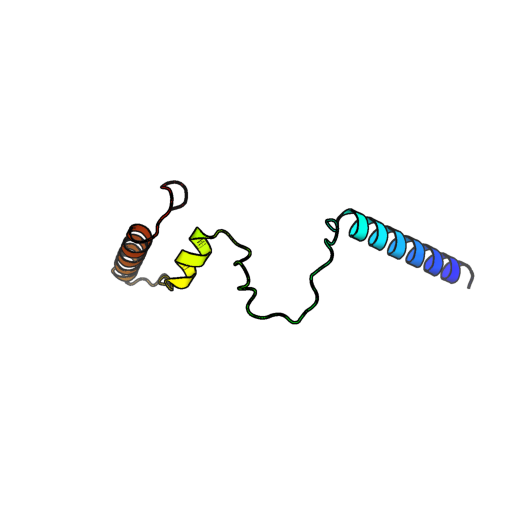 ? 7.527 -7.153 9.594 1.00 84.31 90 GLU A N 1
ATOM 733 C CA . GLU A 1 90 ? 6.735 -7.282 8.369 1.00 84.31 90 GLU A CA 1
ATOM 734 C C . GLU A 1 90 ? 5.327 -6.685 8.501 1.00 84.31 90 GLU A C 1
ATOM 736 O O . GLU A 1 90 ? 4.729 -6.385 7.468 1.00 84.31 90 GLU A O 1
ATOM 741 N N . LYS A 1 91 ? 4.814 -6.528 9.731 1.00 82.12 91 LYS A N 1
ATOM 742 C CA . LYS A 1 91 ? 3.594 -5.762 10.041 1.00 82.12 91 LYS A CA 1
ATOM 743 C C . LYS A 1 91 ? 3.869 -4.262 9.981 1.00 82.12 91 LYS A C 1
ATOM 745 O O . LYS A 1 91 ? 3.007 -3.545 9.430 1.00 82.12 91 LYS A O 1
#

Organism: NCBI:txid97028

pLDDT: mean 79.56, std 16.06, range [41.91, 95.06]

Secondary structure (DSSP, 8-state):
-HHHHHHHHHHHHHHHHHHHHHHHHS-----PPPS-SS------SS-HHHHHHHHT-PPPP---S-HHHHHHHHHHHHHHHHHS---TTT-

Foldseek 3Di:
DVVVVVVVVVVVVVVVVVVVVVVVVPDPPDPDPDPDDDDPPPPPPDDPLVVVLVVVVQDDQPPDPPPCSVVVSVVRVVVSVVVGPDDPVVD

Sequence (91 aa):
QEQQAQAERHHWEMMQVLQQQKRAEQPPIQPQPQPNQGAQSQVPRGNPVFCEFCRMNPPTFEGQYEPTEASEWLFRMEDMLEDLECTPAEK